Protein AF-A0A930F960-F1 (afdb_monomer)

Nearest PDB structures (foldseek):
  7oj0-assembly1_8  TM=8.529E-01  e=9.909E-03  Escherichia coli K-12
  8p18-assembly1_6  TM=9.025E-01  e=3.142E-02  Escherichia coli K-12
  5mgp-assembly1_z  TM=8.621E-01  e=2.957E-02  Escherichia coli
  5mdw-assembly1_7  TM=7.729E-01  e=2.054E-02  Escherichia coli
  5h5u-assembly1_4  TM=8.524E-01  e=6.128E-02  Escherichia coli K-12

Foldseek 3Di:
DDDPDPLV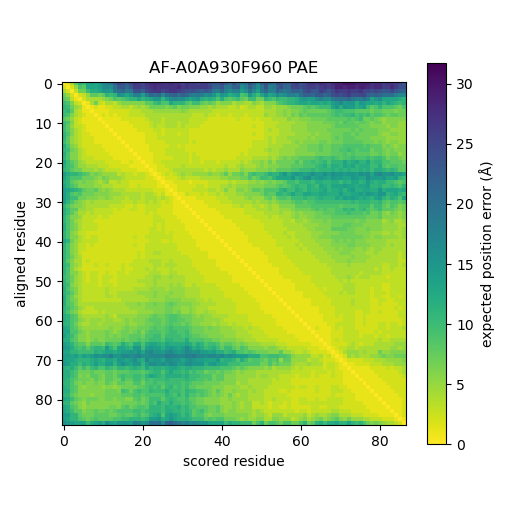VLVVLLVVLVVCVPDPCLVVDPVNVVVSVVSNVVSVVVNVLVVVLVVLVVVLVVLVVVCVVPNDPVSVVVSVVSVVVSD

Secondary structure (DSSP, 8-state):
---SS-HHHHHHHHHHHHHHHHSGGGGG-HHHHHHHHHHHHHHHHHHHHHHHHHHHHHHHHHHHHHHHHS--HHHHHHHHHHHHHH-

pLDDT: mean 89.39, std 8.85, range [44.75, 95.19]

Mean predicted aligned error: 5.91 Å

Sequence (87 aa):
MATLFDLEGKEKRLAENNALMAEADFWNDQKKAQKIIRESNQLKALIETHHSLTDSFAELSEGISELSSSFDEDMNELISEEYAETM

Structure (mmCIF, N/CA/C/O backbone):
data_AF-A0A930F960-F1
#
_entry.id   AF-A0A930F960-F1
#
loop_
_atom_site.group_PDB
_atom_site.id
_atom_site.type_symbol
_atom_site.label_atom_id
_atom_site.label_alt_id
_atom_site.label_comp_id
_atom_site.label_asym_id
_atom_site.label_entity_id
_atom_site.label_seq_id
_atom_site.pdbx_PDB_ins_code
_atom_site.Cartn_x
_atom_site.Cartn_y
_atom_site.Cartn_z
_atom_site.occupancy
_atom_site.B_iso_or_equiv
_atom_site.auth_seq_id
_atom_site.auth_comp_id
_atom_site.auth_asym_id
_atom_site.auth_atom_id
_atom_site.pdbx_PDB_model_num
ATOM 1 N N . MET A 1 1 ? 7.554 -19.177 4.588 1.00 44.75 1 MET A N 1
ATOM 2 C CA . MET A 1 1 ? 8.746 -18.306 4.644 1.00 44.75 1 MET A CA 1
ATOM 3 C C . MET A 1 1 ? 8.300 -16.846 4.536 1.00 44.75 1 MET A C 1
ATOM 5 O O . MET A 1 1 ? 8.618 -16.187 3.565 1.00 44.75 1 MET A O 1
ATOM 9 N N . ALA A 1 2 ? 7.540 -16.350 5.516 1.00 50.25 2 ALA A N 1
ATOM 10 C CA . ALA A 1 2 ? 7.156 -14.938 5.615 1.00 50.25 2 ALA A CA 1
ATOM 11 C C . ALA A 1 2 ? 6.753 -14.660 7.072 1.00 50.25 2 ALA A C 1
ATOM 13 O O . ALA A 1 2 ? 5.606 -14.845 7.452 1.00 50.25 2 ALA A O 1
ATOM 14 N N . THR A 1 3 ? 7.724 -14.353 7.933 1.00 53.44 3 THR A N 1
ATOM 15 C CA . THR A 1 3 ? 7.474 -14.076 9.365 1.00 53.44 3 THR A CA 1
ATOM 16 C C . THR A 1 3 ? 7.965 -12.696 9.799 1.00 53.44 3 THR A C 1
ATOM 18 O O . THR A 1 3 ? 7.852 -12.360 10.972 1.00 53.44 3 THR A O 1
ATOM 21 N N . LEU A 1 4 ? 8.516 -11.892 8.879 1.00 60.97 4 LEU A N 1
ATOM 22 C CA . LEU A 1 4 ? 8.985 -10.532 9.180 1.00 60.97 4 LEU A CA 1
ATOM 23 C C . LEU A 1 4 ? 7.943 -9.459 8.821 1.00 60.97 4 LEU A C 1
ATOM 25 O O . LEU A 1 4 ? 7.852 -8.441 9.501 1.00 60.97 4 LEU A O 1
ATOM 29 N N . PHE A 1 5 ? 7.120 -9.719 7.804 1.00 71.44 5 PHE A N 1
ATOM 30 C CA . PHE A 1 5 ? 6.018 -8.862 7.377 1.00 71.44 5 PHE A CA 1
ATOM 31 C C . PHE A 1 5 ? 4.743 -9.711 7.339 1.00 71.44 5 PHE A C 1
ATOM 33 O O . PHE A 1 5 ? 4.452 -10.376 6.351 1.00 71.44 5 PHE A O 1
ATOM 40 N N . ASP A 1 6 ? 4.030 -9.772 8.465 1.00 83.62 6 ASP A N 1
ATOM 41 C CA . ASP A 1 6 ? 2.741 -10.471 8.561 1.00 83.62 6 ASP A CA 1
ATOM 42 C C . ASP A 1 6 ? 1.662 -9.663 7.823 1.00 83.62 6 ASP A C 1
ATOM 44 O O . ASP A 1 6 ? 0.937 -8.873 8.431 1.00 83.62 6 ASP A O 1
ATOM 48 N N . LEU A 1 7 ? 1.648 -9.768 6.492 1.00 85.75 7 LEU A N 1
ATOM 49 C CA . LEU A 1 7 ? 0.702 -9.063 5.627 1.00 85.75 7 LEU A CA 1
ATOM 50 C C . LEU A 1 7 ? -0.708 -9.634 5.794 1.00 85.75 7 LEU A C 1
ATOM 52 O O . LEU A 1 7 ? -1.636 -8.876 6.049 1.00 85.75 7 LEU A O 1
ATOM 56 N N . GLU A 1 8 ? -0.839 -10.961 5.778 1.00 86.31 8 GLU A N 1
ATOM 57 C CA . GLU A 1 8 ? -2.112 -11.667 5.966 1.00 86.31 8 GLU A CA 1
ATOM 58 C C . GLU A 1 8 ? -2.773 -11.289 7.304 1.00 86.31 8 GLU A C 1
ATOM 60 O O . GLU A 1 8 ? -3.963 -10.972 7.363 1.00 86.31 8 GLU A O 1
ATOM 65 N N . GLY A 1 9 ? -1.998 -11.220 8.394 1.00 89.56 9 GLY A N 1
ATOM 66 C CA . GLY A 1 9 ? -2.501 -10.750 9.682 1.00 89.56 9 GLY A CA 1
ATOM 67 C C . GLY A 1 9 ? -2.920 -9.277 9.673 1.00 89.56 9 GLY A C 1
ATOM 68 O O . GLY A 1 9 ? -3.901 -8.916 10.327 1.00 89.56 9 GLY A O 1
ATOM 69 N N . LYS A 1 10 ? -2.236 -8.414 8.909 1.00 89.75 10 LYS A N 1
ATOM 70 C CA . LYS A 1 10 ? -2.611 -6.996 8.745 1.00 89.75 10 LYS A CA 1
ATOM 71 C C . LYS A 1 10 ? -3.873 -6.822 7.911 1.00 89.75 10 LYS A C 1
ATOM 73 O O . LYS A 1 10 ? -4.717 -6.008 8.279 1.00 89.75 10 LYS A O 1
ATOM 78 N N . GLU A 1 11 ? -4.031 -7.594 6.844 1.00 90.31 11 GLU A N 1
ATOM 79 C CA . GLU A 1 11 ? -5.245 -7.621 6.027 1.00 90.31 11 GLU A CA 1
ATOM 80 C C . GLU A 1 11 ? -6.439 -8.108 6.841 1.00 90.31 11 GLU A C 1
ATOM 82 O O . GLU A 1 11 ? -7.488 -7.461 6.867 1.00 90.31 11 GLU A O 1
ATOM 87 N N . LYS A 1 12 ? -6.256 -9.192 7.603 1.00 93.25 12 LYS A N 1
ATOM 88 C CA . LYS A 1 12 ? -7.270 -9.682 8.535 1.00 93.25 12 LYS A CA 1
ATOM 89 C C . LYS A 1 12 ? -7.636 -8.621 9.569 1.00 93.25 12 LYS A C 1
ATOM 91 O O . LYS A 1 12 ? -8.816 -8.392 9.822 1.00 93.25 12 LYS A O 1
ATOM 96 N N . ARG A 1 13 ? -6.644 -7.926 10.133 1.00 92.12 13 ARG A N 1
ATOM 97 C CA . ARG A 1 13 ? -6.871 -6.845 11.100 1.00 92.12 13 ARG A CA 1
ATOM 98 C C . ARG A 1 13 ? -7.639 -5.670 10.491 1.00 92.12 13 ARG A C 1
ATOM 100 O O . ARG A 1 13 ? -8.516 -5.109 11.145 1.00 92.12 13 ARG A O 1
ATOM 107 N N . LEU A 1 14 ? -7.337 -5.307 9.246 1.00 93.25 14 LEU A N 1
ATOM 108 C CA . LEU A 1 14 ? -8.076 -4.290 8.502 1.00 93.25 14 LEU A CA 1
ATOM 109 C C . LEU A 1 14 ? -9.531 -4.725 8.267 1.00 93.25 14 LEU A C 1
ATOM 111 O O . LEU A 1 14 ? -10.444 -3.930 8.477 1.00 93.25 14 LEU A O 1
ATOM 115 N N . ALA A 1 15 ? -9.762 -5.988 7.899 1.00 93.38 15 ALA A N 1
ATOM 116 C CA . ALA A 1 15 ? -11.103 -6.542 7.725 1.00 93.38 15 ALA A CA 1
ATOM 117 C C . ALA A 1 15 ? -11.909 -6.545 9.037 1.00 93.38 15 ALA A C 1
ATOM 119 O O . ALA A 1 15 ? -13.072 -6.142 9.043 1.00 93.38 15 ALA A O 1
ATOM 120 N N . GLU A 1 16 ? -11.288 -6.925 10.157 1.00 94.25 16 GLU A N 1
ATOM 121 C CA . GLU A 1 16 ? -11.892 -6.841 11.494 1.00 94.25 16 GLU A CA 1
ATOM 122 C C . GLU A 1 16 ? -12.266 -5.399 11.855 1.00 94.25 16 GLU A C 1
ATOM 124 O O . GLU A 1 16 ? -13.377 -5.144 12.318 1.00 94.25 16 GLU A O 1
ATOM 129 N N . ASN A 1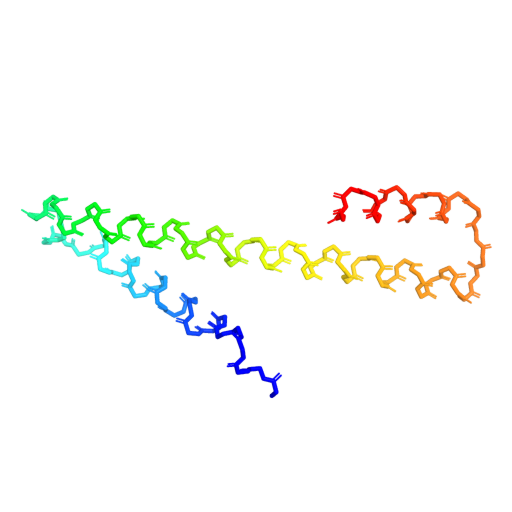 17 ? -11.369 -4.439 11.615 1.00 93.00 17 ASN A N 1
ATOM 130 C CA . ASN A 1 17 ? -11.651 -3.032 11.885 1.00 93.00 17 ASN A CA 1
ATOM 131 C C . ASN A 1 17 ? -12.795 -2.497 11.008 1.00 93.00 17 ASN A C 1
ATOM 133 O O . ASN A 1 17 ? -13.659 -1.785 11.516 1.00 93.00 17 ASN A O 1
ATOM 137 N N . ASN A 1 18 ? -12.852 -2.882 9.730 1.00 91.75 18 ASN A N 1
ATOM 138 C CA . ASN A 1 18 ? -13.952 -2.523 8.832 1.00 91.75 18 ASN A CA 1
ATOM 139 C C . ASN A 1 18 ? -15.289 -3.129 9.286 1.00 91.75 18 ASN A C 1
ATOM 141 O O . ASN A 1 18 ? -16.321 -2.465 9.206 1.00 91.75 18 ASN A O 1
ATOM 145 N N . ALA A 1 19 ? -15.279 -4.363 9.800 1.00 93.81 19 ALA A N 1
ATOM 146 C CA . ALA A 1 19 ? -16.465 -4.986 10.383 1.00 93.81 19 ALA A CA 1
ATOM 147 C C . ALA A 1 19 ? -16.937 -4.227 11.633 1.00 93.81 19 ALA A C 1
ATOM 149 O O . ALA A 1 19 ? -18.119 -3.912 11.743 1.00 93.81 19 ALA A O 1
ATOM 150 N N . LEU A 1 20 ? -16.010 -3.845 12.521 1.00 90.81 20 LEU A N 1
ATOM 151 C CA . LEU A 1 20 ? -16.317 -3.022 13.696 1.00 90.81 20 LEU A CA 1
ATOM 152 C C . LEU A 1 20 ? -16.898 -1.659 13.304 1.00 90.81 20 LEU A C 1
ATOM 154 O O . LEU A 1 20 ? -17.820 -1.185 13.951 1.00 90.81 20 LEU A O 1
ATOM 158 N N . MET A 1 21 ? -16.396 -1.034 12.238 1.00 89.69 21 MET A N 1
ATOM 159 C CA . MET A 1 21 ? -16.913 0.244 11.728 1.00 89.69 21 MET A CA 1
ATOM 160 C C . MET A 1 21 ? -18.341 0.158 11.175 1.00 89.69 21 MET A C 1
ATOM 162 O O . MET A 1 21 ? -19.032 1.178 11.114 1.00 89.69 21 MET A O 1
ATOM 166 N N . ALA A 1 22 ? -18.777 -1.035 10.761 1.00 91.88 22 ALA A N 1
ATOM 167 C CA . ALA A 1 22 ? -20.125 -1.283 10.259 1.00 91.88 22 ALA A CA 1
ATOM 168 C C . ALA A 1 22 ? -21.158 -1.489 11.384 1.00 91.88 22 ALA A C 1
ATOM 170 O O . ALA A 1 22 ? -22.362 -1.440 11.123 1.00 91.88 22 ALA A O 1
ATOM 171 N N . GLU A 1 23 ? -20.720 -1.703 12.629 1.00 93.19 23 GLU A N 1
ATOM 172 C CA . GLU A 1 23 ? -21.617 -1.826 13.779 1.00 93.19 23 GLU A CA 1
ATOM 173 C C . GLU A 1 23 ? -22.235 -0.467 14.147 1.00 93.19 23 GLU A C 1
ATOM 175 O O . GLU A 1 23 ? -21.552 0.555 14.213 1.00 93.19 23 GLU A O 1
ATOM 180 N N . ALA A 1 24 ? -23.538 -0.442 14.449 1.00 87.56 24 ALA A N 1
ATOM 181 C CA . ALA A 1 24 ? -24.244 0.796 14.802 1.00 87.56 24 ALA A CA 1
ATOM 182 C C . ALA A 1 24 ? -23.665 1.468 16.063 1.00 87.56 24 ALA A C 1
ATOM 184 O O . ALA A 1 24 ? -23.578 2.694 16.133 1.00 87.56 24 ALA A O 1
ATOM 185 N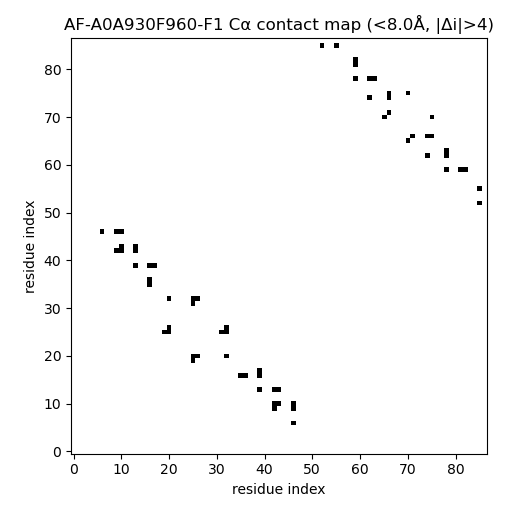 N . ASP A 1 25 ? -23.208 0.663 17.027 1.00 91.12 25 ASP A N 1
ATOM 186 C CA . ASP A 1 25 ? -22.656 1.146 18.294 1.00 91.12 25 ASP A CA 1
ATOM 187 C C . ASP A 1 25 ? -21.237 1.712 18.174 1.00 91.12 25 ASP A C 1
ATOM 189 O O . ASP A 1 25 ? -20.756 2.383 19.090 1.00 91.12 25 ASP A O 1
ATOM 193 N N . PHE A 1 26 ? -20.562 1.495 17.044 1.00 89.56 26 PHE A N 1
ATOM 194 C CA . PHE A 1 26 ? -19.215 2.005 16.804 1.00 89.56 26 PHE A CA 1
ATOM 195 C C . PHE A 1 26 ? -19.147 3.530 16.907 1.00 89.56 26 PHE A C 1
ATOM 197 O O . PHE A 1 26 ? -18.202 4.089 17.468 1.00 89.56 26 PHE A O 1
ATOM 204 N N . TRP A 1 27 ? -20.186 4.205 16.416 1.00 89.81 27 TRP A N 1
ATOM 205 C CA . TRP A 1 27 ? -20.275 5.662 16.394 1.00 89.81 27 TRP A CA 1
ATOM 206 C C . TRP A 1 27 ? -20.645 6.272 17.755 1.00 89.81 27 TRP A C 1
ATOM 208 O O . TRP A 1 27 ? -20.518 7.485 17.920 1.00 89.81 27 TRP A O 1
ATOM 218 N N . ASN A 1 28 ? -21.029 5.454 18.745 1.00 92.81 28 ASN A N 1
ATOM 219 C CA . ASN A 1 28 ? -21.372 5.924 20.092 1.00 92.81 28 ASN A CA 1
ATOM 220 C C . ASN A 1 28 ? -20.142 6.400 20.884 1.00 92.81 28 ASN A C 1
ATOM 222 O O . ASN A 1 28 ? -20.268 7.255 21.760 1.00 92.81 28 ASN A O 1
ATOM 226 N N . ASP A 1 29 ? -18.947 5.878 20.578 1.00 92.31 29 ASP A N 1
ATOM 227 C CA . ASP A 1 29 ? -17.684 6.319 21.180 1.00 92.31 29 ASP A CA 1
ATOM 228 C C . ASP A 1 29 ? -16.759 6.917 20.117 1.00 92.31 29 ASP A C 1
ATOM 230 O O . ASP A 1 29 ? -15.936 6.242 19.494 1.00 92.31 29 ASP A O 1
ATOM 234 N N . GLN A 1 30 ? -16.856 8.236 19.954 1.00 90.62 30 GLN A N 1
ATOM 235 C CA . GLN A 1 30 ? -16.068 8.997 18.988 1.00 90.62 30 GLN A CA 1
ATOM 236 C C . GLN A 1 30 ? -14.547 8.824 19.168 1.00 90.62 30 GLN A C 1
ATOM 238 O O . GLN A 1 30 ? -13.809 8.827 18.180 1.00 90.62 30 GLN A O 1
ATOM 243 N N . LYS A 1 31 ? -14.050 8.665 20.406 1.00 93.25 31 LYS A N 1
ATOM 244 C CA . LYS A 1 31 ? -12.607 8.499 20.661 1.00 93.25 31 LYS A CA 1
ATOM 245 C C . LYS A 1 31 ? -12.137 7.125 20.199 1.00 93.25 31 LYS A C 1
ATOM 247 O O . LYS A 1 31 ? -11.094 7.021 19.549 1.00 93.25 31 LYS A O 1
ATOM 252 N N . LYS A 1 32 ? -12.907 6.080 20.511 1.00 90.50 32 LYS A N 1
ATOM 253 C CA . LYS A 1 32 ? -12.629 4.712 20.058 1.00 90.50 32 LYS A CA 1
ATOM 254 C C . LYS A 1 32 ? -12.733 4.607 18.536 1.00 90.50 32 LYS A C 1
ATOM 256 O O . LYS A 1 32 ? -11.826 4.055 17.913 1.00 90.50 32 LYS A O 1
ATOM 261 N N . ALA A 1 33 ? -13.759 5.217 17.944 1.00 92.88 33 ALA A N 1
ATOM 262 C CA . ALA A 1 33 ? -13.952 5.261 16.500 1.00 92.88 33 ALA A CA 1
ATOM 263 C C . ALA A 1 33 ? -12.763 5.916 15.782 1.00 92.88 33 ALA A C 1
ATOM 265 O O . ALA A 1 33 ? -12.182 5.320 14.877 1.00 92.88 33 ALA A O 1
ATOM 266 N N . GLN A 1 34 ? -12.318 7.097 16.232 1.00 94.00 34 GLN A N 1
ATOM 267 C CA . GLN A 1 34 ? -11.156 7.777 15.643 1.00 94.00 34 GLN A CA 1
ATOM 268 C C . GLN A 1 34 ? -9.872 6.947 15.721 1.00 94.00 34 GLN A C 1
ATOM 270 O O . GLN A 1 34 ? -9.067 6.981 14.789 1.00 94.00 34 GLN A O 1
ATOM 275 N N . LYS A 1 35 ? -9.664 6.203 16.813 1.00 94.44 35 LYS A N 1
ATOM 276 C CA . LYS A 1 35 ? -8.503 5.318 16.948 1.00 94.44 35 LYS A CA 1
ATOM 277 C C . LYS A 1 35 ? -8.534 4.202 15.901 1.00 94.44 35 LYS A C 1
ATOM 279 O O . LYS A 1 35 ? -7.536 4.008 15.213 1.00 94.44 35 LYS A O 1
ATOM 284 N N . ILE A 1 36 ? -9.676 3.529 15.750 1.00 93.25 36 ILE A N 1
ATOM 285 C CA . ILE A 1 36 ? -9.847 2.431 14.787 1.00 93.25 36 ILE A CA 1
ATOM 286 C C . ILE A 1 36 ? -9.762 2.943 13.342 1.00 93.25 36 ILE A C 1
ATOM 288 O O . ILE A 1 36 ? -9.122 2.302 12.514 1.00 93.25 36 ILE A O 1
ATOM 292 N N . ILE A 1 37 ? -10.304 4.128 13.040 1.00 92.81 37 ILE A N 1
ATOM 293 C CA . ILE A 1 37 ? -10.159 4.769 11.719 1.00 92.81 37 ILE A CA 1
ATOM 294 C C . ILE A 1 37 ? -8.683 5.003 11.382 1.00 92.81 37 ILE A C 1
ATOM 296 O O . ILE A 1 37 ? -8.235 4.659 10.291 1.00 92.81 37 ILE A O 1
ATOM 300 N N . ARG A 1 38 ? -7.910 5.573 12.315 1.00 95.19 38 ARG A N 1
ATOM 301 C CA . ARG A 1 38 ? -6.481 5.835 12.088 1.00 95.19 38 ARG A CA 1
ATOM 302 C C . ARG A 1 38 ? -5.693 4.546 11.882 1.00 95.19 38 ARG A C 1
ATOM 304 O O . ARG A 1 38 ? -4.897 4.488 10.953 1.00 95.19 38 ARG A O 1
ATOM 311 N N . GLU A 1 39 ? -5.938 3.535 12.713 1.00 93.88 39 GLU A N 1
ATOM 312 C CA . GLU A 1 39 ? -5.315 2.212 12.580 1.00 93.88 39 GLU A CA 1
ATOM 313 C C . GLU A 1 39 ? -5.644 1.588 11.216 1.00 93.88 39 GLU A C 1
ATOM 315 O O . GLU A 1 39 ? -4.748 1.133 10.514 1.00 93.88 39 GLU A O 1
ATOM 320 N N . SER A 1 40 ? -6.908 1.649 10.794 1.00 93.88 40 SER A N 1
ATOM 321 C CA . SER A 1 40 ? -7.359 1.107 9.506 1.00 93.88 40 SER A CA 1
ATOM 322 C C . SER A 1 40 ? -6.712 1.816 8.322 1.00 93.88 40 SER A C 1
ATOM 324 O O . SER A 1 40 ? -6.222 1.156 7.414 1.00 93.88 40 SER A O 1
ATOM 326 N N . ASN A 1 41 ? -6.636 3.148 8.348 1.00 94.00 41 ASN A N 1
ATOM 327 C CA . ASN A 1 41 ? -5.985 3.914 7.284 1.00 94.00 41 ASN A CA 1
ATOM 328 C C . ASN A 1 41 ? -4.482 3.615 7.19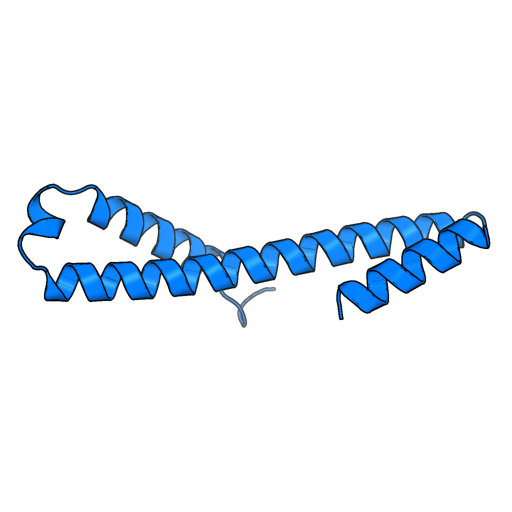6 1.00 94.00 41 ASN A C 1
ATOM 330 O O . ASN A 1 41 ? -3.945 3.521 6.098 1.00 94.00 41 ASN A O 1
ATOM 334 N N . GLN A 1 42 ? -3.805 3.438 8.336 1.00 93.62 42 GLN A N 1
ATOM 335 C CA . GLN A 1 42 ? -2.388 3.065 8.368 1.00 93.62 42 GLN A CA 1
ATOM 336 C C . GLN A 1 42 ? -2.153 1.656 7.817 1.00 93.62 42 GLN A C 1
ATOM 338 O O . GLN A 1 42 ? -1.234 1.456 7.027 1.00 93.62 42 GLN A O 1
ATOM 343 N N . LEU A 1 43 ? -2.987 0.689 8.216 1.00 92.88 43 LEU A N 1
ATOM 344 C CA . LEU A 1 43 ? -2.918 -0.680 7.702 1.00 92.88 43 LEU A CA 1
ATOM 345 C C . LEU A 1 43 ? -3.183 -0.712 6.200 1.00 92.88 43 LEU A C 1
ATOM 347 O O . LEU A 1 43 ? -2.420 -1.329 5.465 1.00 92.88 43 LEU A O 1
ATOM 351 N N . LYS A 1 44 ? -4.222 -0.004 5.750 1.00 93.00 44 LYS A N 1
ATOM 352 C CA . LYS A 1 44 ? -4.590 0.091 4.341 1.00 93.00 44 LYS A CA 1
ATOM 353 C C . LYS A 1 44 ? -3.458 0.678 3.499 1.00 93.00 44 LYS A C 1
ATOM 355 O O . LYS A 1 44 ? -3.066 0.041 2.533 1.00 93.00 44 LYS A O 1
ATOM 360 N N . ALA A 1 45 ? -2.887 1.812 3.909 1.00 93.75 45 ALA A N 1
ATOM 361 C CA . ALA A 1 45 ? -1.770 2.427 3.193 1.00 93.75 45 ALA A CA 1
ATOM 362 C C . ALA A 1 45 ? -0.571 1.473 3.075 1.00 93.75 45 ALA A C 1
ATOM 364 O O . ALA A 1 45 ? 0.004 1.336 2.004 1.00 93.75 45 ALA A O 1
ATOM 365 N N . LEU A 1 46 ? -0.224 0.768 4.156 1.00 91.31 46 LEU A N 1
ATOM 366 C CA . LEU A 1 46 ? 0.875 -0.197 4.150 1.00 91.31 46 LEU A CA 1
ATOM 367 C C . LEU A 1 46 ? 0.613 -1.376 3.200 1.00 91.31 46 LEU A C 1
ATOM 369 O O . LEU A 1 46 ? 1.520 -1.768 2.469 1.00 91.31 46 LEU A O 1
ATOM 373 N N . ILE A 1 47 ? -0.600 -1.935 3.214 1.00 90.50 47 ILE A N 1
ATOM 374 C CA . ILE A 1 47 ? -0.990 -3.043 2.329 1.00 90.50 47 ILE A CA 1
ATOM 375 C C . ILE A 1 47 ? -0.979 -2.581 0.868 1.00 90.50 47 ILE A C 1
ATOM 377 O O . ILE A 1 47 ? -0.377 -3.241 0.029 1.00 90.50 47 ILE A O 1
ATOM 381 N N . GLU A 1 48 ? -1.576 -1.425 0.571 1.00 91.88 48 GLU A N 1
ATOM 382 C CA . GLU A 1 48 ? -1.608 -0.851 -0.780 1.00 91.88 48 GLU A CA 1
ATOM 383 C C . GLU A 1 48 ? -0.198 -0.572 -1.312 1.00 91.88 48 GLU A C 1
ATOM 385 O O . GLU A 1 48 ? 0.108 -0.946 -2.440 1.00 91.88 48 GLU A O 1
ATOM 390 N N . THR A 1 49 ? 0.691 0.011 -0.499 1.00 90.94 49 THR A N 1
ATOM 391 C CA . THR A 1 49 ? 2.095 0.220 -0.884 1.00 90.94 49 THR A CA 1
ATOM 392 C C . THR A 1 49 ? 2.809 -1.104 -1.151 1.00 90.94 49 THR A C 1
ATOM 394 O O . THR A 1 49 ? 3.539 -1.213 -2.129 1.00 90.94 49 THR A O 1
ATOM 397 N N . HIS A 1 50 ? 2.588 -2.123 -0.316 1.00 90.94 50 HIS A N 1
ATOM 398 C CA . HIS A 1 50 ? 3.191 -3.439 -0.523 1.00 90.94 50 HIS A CA 1
ATOM 399 C C . HIS A 1 50 ? 2.710 -4.090 -1.827 1.00 90.94 50 HIS A C 1
ATOM 401 O O . HIS A 1 50 ? 3.528 -4.625 -2.572 1.00 90.94 50 HIS A O 1
ATOM 407 N N . HIS A 1 51 ? 1.404 -4.061 -2.103 1.00 89.88 51 HIS A N 1
ATOM 408 C CA . HIS A 1 51 ? 0.847 -4.606 -3.343 1.00 89.88 51 HIS A CA 1
ATOM 409 C C . HIS A 1 51 ? 1.372 -3.851 -4.559 1.00 89.88 51 HIS A C 1
ATOM 411 O O . HIS A 1 51 ? 1.933 -4.485 -5.438 1.00 89.88 51 HIS A O 1
ATOM 417 N N . SER A 1 52 ? 1.338 -2.516 -4.539 1.00 91.31 52 SER A N 1
ATOM 418 C CA . SER A 1 52 ? 1.876 -1.694 -5.627 1.00 91.31 52 SER A CA 1
ATOM 419 C C . SER A 1 52 ? 3.341 -2.013 -5.932 1.00 91.31 52 SER A C 1
ATOM 421 O O . SER A 1 52 ? 3.687 -2.194 -7.088 1.00 91.31 52 SER A O 1
ATOM 423 N N . LEU A 1 53 ? 4.197 -2.136 -4.911 1.00 91.12 53 LEU A N 1
ATOM 424 C CA . LEU A 1 53 ? 5.604 -2.513 -5.098 1.00 91.12 53 LEU A CA 1
ATOM 425 C C . LEU A 1 53 ? 5.763 -3.932 -5.653 1.00 91.12 53 LEU A C 1
ATOM 427 O O . LEU A 1 53 ? 6.672 -4.191 -6.436 1.00 91.12 53 LEU A O 1
ATOM 431 N N . THR A 1 54 ? 4.911 -4.860 -5.215 1.00 90.81 54 THR A N 1
ATOM 432 C CA . THR A 1 54 ? 4.937 -6.249 -5.691 1.00 90.81 54 THR A CA 1
ATOM 433 C C . THR A 1 54 ? 4.535 -6.323 -7.160 1.00 90.81 54 THR A C 1
ATOM 435 O O . THR A 1 54 ? 5.188 -7.031 -7.923 1.00 90.81 54 THR A O 1
ATOM 438 N N . ASP A 1 55 ? 3.502 -5.575 -7.543 1.00 91.56 55 ASP A N 1
ATOM 439 C CA . ASP A 1 55 ? 2.981 -5.518 -8.905 1.00 91.56 55 ASP A CA 1
ATOM 440 C C . ASP A 1 55 ? 4.014 -4.881 -9.845 1.00 91.56 55 ASP A C 1
ATOM 442 O O . ASP A 1 55 ? 4.427 -5.532 -10.800 1.00 91.56 55 ASP A O 1
ATOM 446 N N . SER A 1 56 ? 4.552 -3.700 -9.512 1.00 91.38 56 SER A N 1
ATOM 447 C CA . SER A 1 56 ? 5.607 -3.055 -10.313 1.00 91.38 56 SER A CA 1
ATOM 448 C C . SER A 1 56 ? 6.863 -3.924 -10.434 1.00 91.38 56 SER A C 1
ATOM 450 O O . SER A 1 56 ? 7.498 -3.988 -11.480 1.00 91.38 56 SER A O 1
ATOM 452 N N . PHE A 1 57 ? 7.235 -4.663 -9.383 1.00 91.88 57 PHE A N 1
ATOM 453 C CA . PHE A 1 57 ? 8.358 -5.596 -9.478 1.00 91.88 57 PHE A CA 1
ATOM 454 C C . PHE A 1 57 ? 8.059 -6.789 -10.400 1.00 91.88 57 PHE A C 1
ATOM 456 O O . PHE A 1 57 ? 8.962 -7.282 -11.080 1.00 91.88 57 PHE A O 1
ATOM 463 N N . ALA A 1 58 ? 6.817 -7.277 -10.418 1.00 92.81 58 ALA A N 1
ATOM 464 C CA . ALA A 1 58 ? 6.401 -8.345 -11.319 1.00 92.81 58 ALA A CA 1
ATOM 465 C C . ALA A 1 58 ? 6.406 -7.878 -12.783 1.00 92.81 58 ALA A C 1
ATOM 467 O O . ALA A 1 58 ? 6.936 -8.601 -13.626 1.00 92.81 58 ALA A O 1
ATOM 468 N N . GLU A 1 59 ? 5.903 -6.670 -13.055 1.00 91.62 59 GLU A N 1
ATOM 469 C CA . GLU A 1 59 ? 5.920 -6.019 -14.375 1.00 91.62 59 GLU A CA 1
ATOM 470 C C . GLU A 1 59 ? 7.359 -5.857 -14.890 1.00 91.62 59 GLU A C 1
ATOM 472 O O . GLU A 1 59 ? 7.710 -6.401 -15.942 1.00 91.62 59 GLU A O 1
ATOM 477 N N . LEU A 1 60 ? 8.245 -5.264 -14.081 1.00 93.31 60 LEU A N 1
ATOM 478 C CA . LEU A 1 60 ? 9.674 -5.157 -14.391 1.00 93.31 60 LEU A CA 1
ATOM 479 C C . LEU A 1 60 ? 10.323 -6.524 -14.641 1.00 93.31 60 LEU A C 1
ATOM 481 O O . LEU A 1 60 ? 11.126 -6.685 -15.562 1.00 93.31 60 LEU A O 1
ATOM 485 N N . SER A 1 61 ? 10.001 -7.531 -13.824 1.00 93.00 61 SER A N 1
ATOM 486 C CA . SER A 1 61 ? 10.554 -8.878 -13.988 1.00 93.00 61 SER A CA 1
ATOM 487 C C . SER A 1 61 ? 10.096 -9.542 -15.289 1.00 93.00 61 SER A C 1
ATOM 489 O O . SER A 1 61 ? 10.880 -10.279 -15.894 1.00 93.00 61 SER A O 1
ATOM 491 N N . GLU A 1 62 ? 8.847 -9.332 -15.700 1.00 92.81 62 GLU A N 1
ATOM 492 C CA . GLU A 1 62 ? 8.311 -9.830 -16.967 1.00 92.81 62 GLU A CA 1
ATOM 493 C C . GLU A 1 62 ? 9.001 -9.141 -18.148 1.00 92.81 62 GLU A C 1
ATOM 495 O O . GLU A 1 62 ? 9.557 -9.830 -19.009 1.00 92.81 62 GLU A O 1
ATOM 500 N N . GLY A 1 63 ? 9.092 -7.807 -18.119 1.00 90.38 63 GLY A N 1
ATOM 501 C CA . GLY A 1 63 ? 9.788 -7.024 -19.141 1.00 90.38 63 GLY A CA 1
ATOM 502 C C . GLY A 1 63 ? 11.258 -7.428 -19.294 1.00 90.38 63 GLY A C 1
ATOM 503 O O . GLY A 1 63 ? 11.735 -7.661 -20.405 1.00 90.38 63 GLY A O 1
ATOM 504 N N . ILE A 1 64 ? 11.982 -7.615 -18.184 1.00 92.38 64 ILE A N 1
ATOM 505 C CA . ILE A 1 64 ? 13.376 -8.093 -18.210 1.00 92.38 64 ILE A CA 1
ATOM 506 C C . ILE A 1 64 ? 13.473 -9.509 -18.800 1.00 92.38 64 ILE A C 1
ATOM 508 O O . ILE A 1 64 ? 14.406 -9.800 -19.555 1.00 92.38 64 ILE A O 1
ATOM 512 N N . SER A 1 65 ? 12.538 -10.408 -18.475 1.00 93.12 65 SER A N 1
ATOM 513 C CA . SER A 1 65 ? 12.525 -11.765 -19.037 1.00 93.12 65 SER A CA 1
ATOM 514 C C . SER A 1 65 ? 12.328 -11.739 -20.554 1.00 93.12 65 SER A C 1
ATOM 516 O O . SER A 1 65 ? 12.996 -12.493 -21.273 1.00 93.12 65 SER A O 1
ATOM 518 N N . GLU A 1 66 ? 11.453 -10.868 -21.050 1.00 91.31 66 GLU A N 1
ATOM 519 C CA . GLU A 1 66 ? 11.228 -10.677 -22.482 1.00 91.31 66 GLU A CA 1
ATOM 520 C C . GLU A 1 66 ? 12.483 -10.122 -23.165 1.00 91.31 66 GLU A C 1
ATOM 522 O O . GLU A 1 66 ? 12.987 -10.729 -24.116 1.00 91.31 66 GLU A O 1
ATOM 527 N N . LEU A 1 67 ? 13.076 -9.071 -22.593 1.00 92.00 67 LEU A N 1
ATOM 528 C CA . LEU A 1 67 ? 14.308 -8.457 -23.088 1.00 92.00 67 LEU A CA 1
ATOM 529 C C . LEU A 1 67 ? 15.487 -9.444 -23.125 1.00 92.00 67 LEU A C 1
ATOM 531 O O . LEU A 1 67 ? 16.304 -9.432 -24.047 1.00 92.00 67 LEU A O 1
ATOM 535 N N . SER A 1 68 ? 15.572 -10.340 -22.137 1.00 90.00 68 SER A N 1
ATOM 536 C CA . SER A 1 68 ? 16.597 -11.391 -22.094 1.00 90.00 68 SER A CA 1
ATOM 537 C C . SER A 1 68 ? 16.427 -12.447 -23.192 1.00 90.00 68 SER A C 1
ATOM 539 O O . SER A 1 68 ? 17.404 -13.083 -23.595 1.00 90.00 68 SER A O 1
ATOM 541 N N . SER A 1 69 ? 15.199 -12.626 -23.687 1.00 90.88 69 SER A N 1
ATOM 542 C CA . SER A 1 69 ? 14.875 -13.569 -24.760 1.00 90.88 69 SER A CA 1
ATOM 543 C C . SER A 1 69 ? 15.110 -12.956 -26.142 1.00 90.88 69 SER A C 1
ATOM 545 O O . SER A 1 69 ? 15.572 -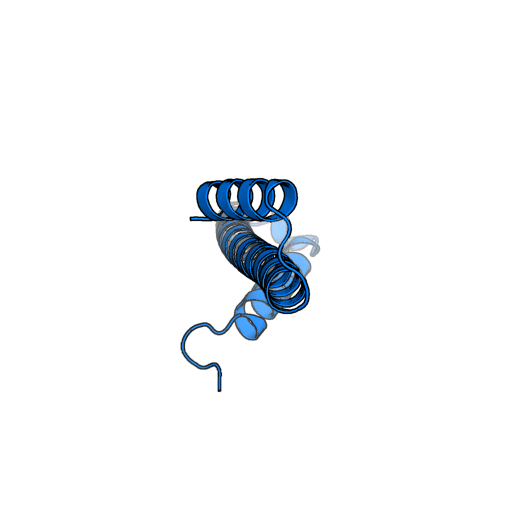13.646 -27.052 1.00 90.88 69 SER A O 1
ATOM 547 N N . SER A 1 70 ? 14.827 -11.662 -26.296 1.00 90.69 70 SER A N 1
ATOM 548 C CA . SER A 1 70 ? 15.113 -10.875 -27.493 1.00 90.69 70 SER A CA 1
ATOM 549 C C . SER A 1 70 ? 15.372 -9.428 -27.096 1.00 90.69 70 SER A C 1
ATOM 551 O O . SER A 1 70 ? 14.468 -8.746 -26.627 1.00 90.69 70 SER A O 1
ATOM 553 N N . PHE A 1 71 ? 16.596 -8.949 -27.315 1.00 91.31 71 PHE A N 1
ATOM 554 C CA . PHE A 1 71 ? 16.942 -7.574 -26.976 1.00 91.31 71 PHE A CA 1
ATOM 555 C C . PHE A 1 71 ? 16.279 -6.583 -27.941 1.00 91.31 71 PHE A C 1
ATOM 557 O O . PHE A 1 71 ? 16.412 -6.724 -29.159 1.00 91.31 71 PHE A O 1
ATOM 564 N N . ASP A 1 72 ? 15.630 -5.570 -27.374 1.00 93.19 72 ASP A N 1
ATOM 565 C CA . ASP A 1 72 ? 15.022 -4.435 -28.061 1.00 93.19 72 ASP A CA 1
ATOM 566 C C . ASP A 1 72 ? 15.377 -3.151 -27.288 1.00 93.19 72 ASP A C 1
ATOM 568 O O . ASP A 1 72 ? 15.237 -3.093 -26.065 1.00 93.19 72 ASP A O 1
ATOM 572 N N . GLU A 1 73 ? 15.931 -2.156 -27.985 1.00 92.19 73 GLU A N 1
ATOM 573 C CA . GLU A 1 73 ? 16.487 -0.948 -27.360 1.00 92.19 73 GLU A CA 1
ATOM 574 C C . GLU A 1 73 ? 15.392 -0.020 -26.814 1.00 92.19 73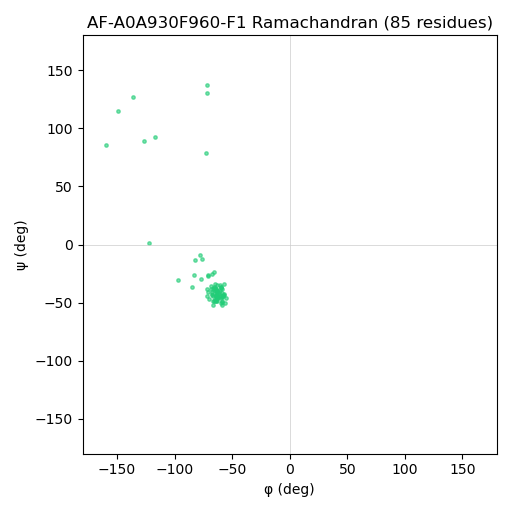 GLU A C 1
ATOM 576 O O . GLU A 1 73 ? 15.544 0.489 -25.702 1.00 92.19 73 GLU A O 1
ATOM 581 N N . ASP A 1 74 ? 14.271 0.110 -27.530 1.00 91.06 74 ASP A N 1
ATOM 582 C CA . ASP A 1 74 ? 13.128 0.933 -27.119 1.00 91.06 74 ASP A CA 1
ATOM 583 C C . ASP A 1 74 ? 12.457 0.320 -25.874 1.00 91.06 74 ASP A C 1
ATOM 585 O O . ASP A 1 74 ? 12.118 1.018 -24.918 1.00 91.06 74 ASP A O 1
ATOM 589 N N . MET A 1 75 ? 12.329 -1.011 -25.840 1.00 89.38 75 MET A N 1
ATOM 590 C CA . MET A 1 75 ? 11.818 -1.737 -24.672 1.00 89.38 75 MET A CA 1
ATOM 591 C C . MET A 1 75 ? 12.748 -1.608 -23.457 1.00 89.38 75 MET A C 1
ATOM 593 O O . MET A 1 75 ? 12.291 -1.455 -22.326 1.00 89.38 75 MET A O 1
ATOM 597 N N . ASN A 1 76 ? 14.066 -1.655 -23.668 1.00 92.50 76 ASN A N 1
ATOM 598 C CA . ASN A 1 76 ? 15.040 -1.479 -22.592 1.00 92.50 76 ASN A CA 1
ATOM 599 C C . ASN A 1 76 ? 15.000 -0.063 -21.990 1.00 92.50 76 ASN A C 1
ATOM 601 O O . ASN A 1 76 ? 15.184 0.086 -20.779 1.00 92.50 76 ASN A O 1
ATOM 605 N N . GLU A 1 77 ? 14.768 0.968 -22.808 1.00 94.62 77 GLU A N 1
ATOM 606 C CA . GLU A 1 77 ? 14.563 2.340 -22.329 1.00 94.62 77 GLU A CA 1
ATOM 607 C C . GLU A 1 77 ? 13.286 2.434 -21.481 1.00 94.62 77 GLU A C 1
AT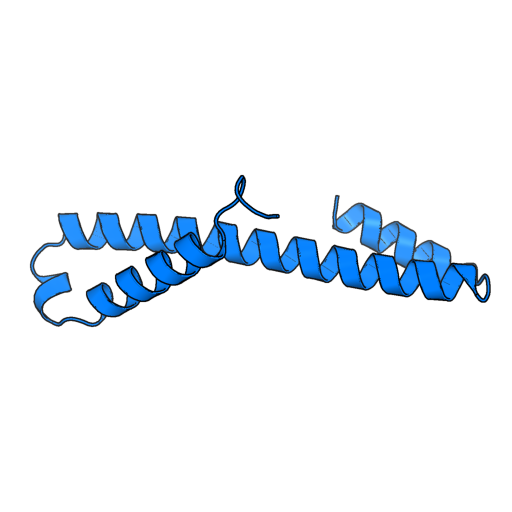OM 609 O O . GLU A 1 77 ? 13.361 2.893 -20.342 1.00 94.62 77 GLU A O 1
ATOM 614 N N . LEU A 1 78 ? 12.167 1.872 -21.956 1.00 91.75 78 LEU A N 1
ATOM 615 C CA . LEU A 1 78 ? 10.896 1.829 -21.220 1.00 91.75 78 LEU A CA 1
ATOM 616 C C . LEU A 1 78 ? 11.039 1.168 -19.834 1.00 91.75 78 LEU A C 1
ATOM 618 O O . LEU A 1 78 ? 10.645 1.747 -18.824 1.00 91.75 78 LEU A O 1
ATOM 622 N N . ILE A 1 79 ? 11.655 -0.018 -19.768 1.00 92.38 79 ILE A N 1
ATOM 623 C CA . ILE A 1 79 ? 11.887 -0.744 -18.505 1.00 92.38 79 ILE A CA 1
ATOM 624 C C . ILE A 1 79 ? 12.809 0.057 -17.570 1.00 92.38 79 ILE A C 1
ATOM 626 O O . ILE A 1 79 ? 12.656 0.026 -16.347 1.00 92.38 79 ILE A O 1
ATOM 630 N N . SER A 1 80 ? 13.787 0.779 -18.126 1.00 91.50 80 SER A N 1
ATOM 631 C CA . SER A 1 80 ? 14.702 1.614 -17.340 1.00 91.50 80 SER A CA 1
ATOM 632 C C . SER A 1 80 ? 13.990 2.819 -16.718 1.00 91.50 80 SER A C 1
ATOM 634 O O . SER A 1 80 ? 14.291 3.177 -15.577 1.00 91.50 80 SER A O 1
ATOM 636 N N . GLU A 1 81 ? 13.051 3.431 -17.444 1.00 93.12 81 GLU A N 1
ATOM 637 C CA . GLU A 1 81 ? 12.188 4.499 -16.929 1.00 93.12 81 GLU A CA 1
ATOM 638 C C . GLU A 1 81 ? 11.258 3.974 -15.826 1.00 93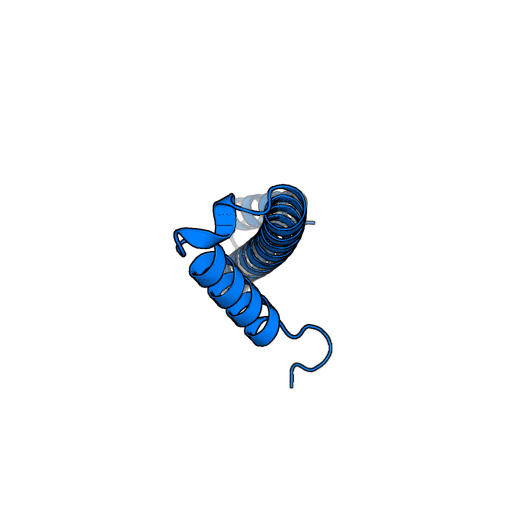.12 81 GLU A C 1
ATOM 640 O O . GLU A 1 81 ? 11.235 4.535 -14.731 1.00 93.12 81 GLU A O 1
ATOM 645 N N . GLU A 1 82 ? 10.580 2.847 -16.058 1.00 89.44 82 GLU A N 1
ATOM 646 C CA . GLU A 1 82 ? 9.689 2.203 -15.081 1.00 89.44 82 GLU A CA 1
ATOM 647 C C . GLU A 1 82 ? 10.425 1.833 -13.779 1.00 89.44 82 GLU A C 1
ATOM 649 O O . GLU A 1 82 ? 9.937 2.075 -12.669 1.00 89.44 82 GLU A O 1
ATOM 654 N N . TYR A 1 83 ? 11.653 1.316 -13.889 1.00 91.25 83 TYR A N 1
ATOM 655 C CA . TYR A 1 83 ? 12.500 1.029 -12.732 1.00 91.25 83 TYR A CA 1
ATOM 656 C C . TYR A 1 83 ? 12.824 2.297 -11.931 1.00 91.25 83 TYR A C 1
ATOM 658 O O . TYR A 1 83 ? 12.817 2.265 -10.699 1.00 91.25 83 TYR A O 1
ATOM 666 N N . ALA A 1 84 ? 13.098 3.413 -12.613 1.00 92.69 84 ALA A N 1
ATOM 667 C CA . ALA A 1 84 ? 13.399 4.690 -11.972 1.00 92.69 84 ALA A CA 1
ATOM 668 C C . ALA A 1 84 ? 12.171 5.339 -11.310 1.00 92.69 84 ALA A C 1
ATOM 670 O O . ALA A 1 84 ? 12.335 6.089 -10.352 1.00 92.69 84 ALA A O 1
ATOM 671 N N . GLU A 1 85 ? 10.958 5.068 -11.796 1.00 88.50 85 GLU A N 1
ATOM 672 C CA . GLU A 1 85 ? 9.717 5.522 -11.153 1.00 88.50 85 GLU A CA 1
ATOM 673 C C . GLU A 1 85 ? 9.349 4.684 -9.919 1.00 88.50 85 GLU A C 1
ATOM 675 O O . GLU A 1 85 ? 8.743 5.197 -8.975 1.00 88.50 85 GLU A O 1
ATOM 680 N N . THR A 1 86 ? 9.731 3.404 -9.912 1.00 84.00 86 THR A N 1
ATOM 681 C CA . THR A 1 86 ? 9.388 2.452 -8.843 1.00 84.00 86 THR A CA 1
ATOM 682 C C . THR A 1 86 ? 10.331 2.535 -7.629 1.00 84.00 86 THR A C 1
ATOM 684 O O . THR A 1 86 ? 9.926 2.180 -6.517 1.00 84.00 86 THR A O 1
ATOM 687 N N . MET A 1 87 ? 11.579 2.987 -7.818 1.00 78.94 87 MET A N 1
ATOM 688 C CA . MET A 1 87 ? 12.657 3.004 -6.805 1.00 78.94 87 MET A CA 1
ATOM 689 C C . MET A 1 87 ? 12.988 4.402 -6.281 1.00 78.94 87 MET A C 1
ATOM 691 O O . MET A 1 87 ? 13.150 4.530 -5.042 1.00 78.94 87 MET A O 1
#

Solvent-accessible surface area (backbone atoms only — not comparable to full-atom values): 5007 Å² total; per-residue (Å²): 144,71,84,87,66,61,56,69,61,43,52,50,49,37,50,52,47,54,54,48,66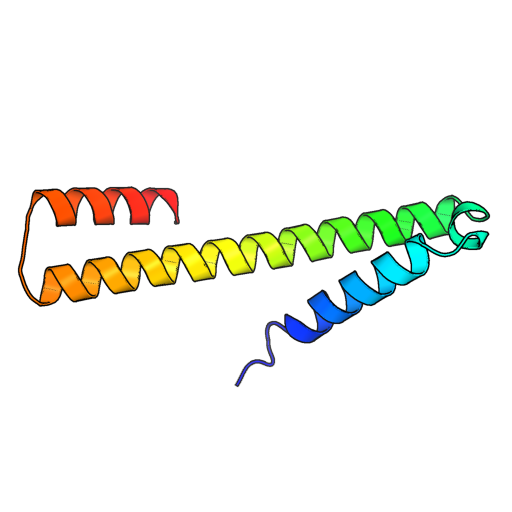,69,40,81,71,38,72,77,40,64,70,62,39,51,51,49,52,52,52,36,53,54,44,47,52,53,52,52,53,50,49,53,53,51,50,55,50,50,52,50,51,50,53,51,54,49,40,75,75,51,82,48,71,71,59,51,52,52,52,51,53,54,51,64,75,75,107

Radius of gyration: 19.77 Å; Cα contacts (8 Å, |Δi|>4): 33; chains: 1; bounding box: 41×27×49 Å